Protein AF-A0A343ERN0-F1 (afdb_monomer)

Mean predicted aligned error: 9.65 Å

Organism: Deroceras reticulatum (NCBI:txid145610)

Nearest PDB structures (foldseek):
  8esz-assembly1_4L  TM=8.744E-01  e=3.972E-04  Drosophila melanogaster
  8ba0-assembly1_K  TM=8.908E-01  e=1.528E-03  Drosophila melanogaster
  7v2d-assembly1_k  TM=8.451E-01  e=4.198E-03  Sus scrofa
  7v2c-assembly1_k  TM=8.316E-01  e=4.198E-03  Sus scrofa
  7ak5-assembly1_K  TM=8.049E-01  e=7.195E-03  Mus musculus

Radius of gyration: 18.3 Å; Cα contacts (8 Å, |Δi|>4): 30; chains: 1; bounding box: 47×26×45 Å

Structure (mmCIF, N/CA/C/O backbone):
data_AF-A0A343ERN0-F1
#
_entry.id   AF-A0A343ERN0-F1
#
loop_
_atom_site.group_PDB
_atom_site.id
_atom_site.type_symbol
_atom_site.label_atom_id
_atom_site.label_alt_id
_atom_site.label_comp_id
_atom_site.label_asym_id
_atom_site.label_entity_id
_atom_site.label_seq_id
_atom_site.pdbx_PDB_ins_code
_atom_site.Cartn_x
_atom_site.Cartn_y
_atom_site.Cartn_z
_atom_site.occupancy
_atom_site.B_iso_or_equiv
_atom_site.auth_seq_id
_atom_site.auth_comp_id
_atom_site.auth_asym_id
_atom_site.auth_atom_id
_atom_site.pdbx_PDB_model_num
ATOM 1 N N . MET A 1 1 ? 14.648 0.675 -3.138 1.00 84.56 1 MET A N 1
ATOM 2 C CA . MET A 1 1 ? 14.846 0.827 -1.673 1.00 84.56 1 MET A CA 1
ATOM 3 C C . MET A 1 1 ? 13.820 1.751 -1.020 1.00 84.56 1 MET A C 1
ATOM 5 O O . MET A 1 1 ? 13.203 1.304 -0.065 1.00 84.56 1 MET A O 1
ATOM 9 N N . ILE A 1 2 ? 13.580 2.975 -1.522 1.00 90.56 2 ILE A N 1
ATOM 10 C CA . ILE A 1 2 ? 12.587 3.904 -0.929 1.00 90.56 2 ILE A CA 1
ATOM 11 C C . ILE A 1 2 ? 11.193 3.272 -0.759 1.00 90.56 2 ILE A C 1
ATOM 13 O O . ILE A 1 2 ? 10.640 3.331 0.333 1.00 90.56 2 ILE A O 1
ATOM 17 N N . PHE A 1 3 ? 10.655 2.610 -1.792 1.00 90.69 3 PHE A N 1
ATOM 18 C CA . PHE A 1 3 ? 9.319 1.996 -1.717 1.00 90.69 3 PHE A CA 1
ATOM 19 C C . PHE A 1 3 ? 9.208 0.949 -0.607 1.00 90.69 3 PHE A C 1
ATOM 21 O O . PHE A 1 3 ? 8.214 0.919 0.105 1.00 90.69 3 PHE A O 1
ATOM 28 N N . VAL A 1 4 ? 10.257 0.147 -0.404 1.00 90.75 4 VAL A N 1
ATOM 29 C CA . VAL A 1 4 ? 10.296 -0.879 0.649 1.00 90.75 4 VAL A CA 1
ATOM 30 C C . VAL A 1 4 ? 10.301 -0.238 2.039 1.00 90.75 4 VAL A C 1
ATOM 32 O O . VAL A 1 4 ? 9.576 -0.692 2.917 1.00 90.75 4 VAL A O 1
ATOM 35 N N . LEU A 1 5 ? 11.056 0.849 2.236 1.00 93.69 5 LEU A N 1
ATOM 36 C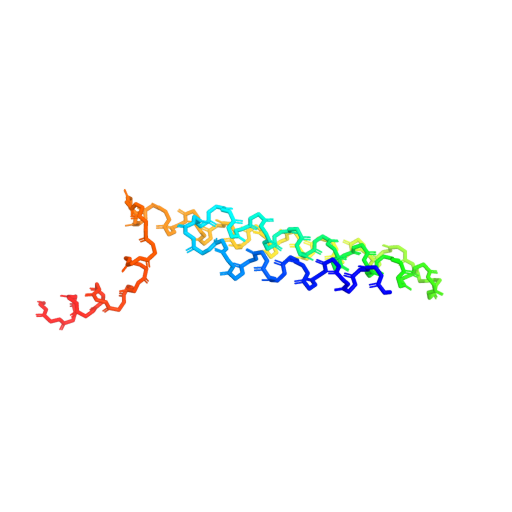 CA . LEU A 1 5 ? 11.064 1.589 3.505 1.00 93.69 5 LEU A CA 1
ATOM 37 C C . LEU A 1 5 ? 9.696 2.208 3.818 1.00 93.69 5 LEU A C 1
ATOM 39 O O . LEU A 1 5 ? 9.235 2.126 4.956 1.00 93.69 5 LEU A O 1
ATOM 43 N N . LEU A 1 6 ? 9.034 2.791 2.814 1.00 93.56 6 LEU A N 1
ATOM 44 C CA . LEU A 1 6 ? 7.682 3.336 2.964 1.00 93.56 6 LEU A CA 1
ATOM 45 C C . LEU A 1 6 ? 6.683 2.244 3.351 1.00 93.56 6 LEU A C 1
ATOM 47 O O . LEU A 1 6 ? 5.883 2.447 4.259 1.00 93.56 6 LEU A O 1
ATOM 51 N N . LEU A 1 7 ? 6.778 1.074 2.718 1.00 93.00 7 LEU A N 1
ATOM 52 C CA . LEU A 1 7 ? 5.922 -0.072 3.015 1.00 93.00 7 LEU A CA 1
ATOM 53 C C . LEU A 1 7 ? 6.120 -0.539 4.464 1.00 93.00 7 LEU A C 1
ATOM 55 O O . LEU A 1 7 ? 5.149 -0.685 5.197 1.00 93.00 7 LEU A O 1
ATOM 59 N N . ILE A 1 8 ? 7.368 -0.670 4.928 1.00 92.69 8 ILE A N 1
ATOM 60 C CA . ILE A 1 8 ? 7.668 -1.038 6.324 1.00 92.69 8 ILE A CA 1
ATOM 61 C C . ILE A 1 8 ? 7.085 -0.012 7.309 1.00 92.69 8 ILE A C 1
ATOM 63 O O . ILE A 1 8 ? 6.438 -0.397 8.283 1.00 92.69 8 ILE A O 1
ATOM 67 N N . CYS A 1 9 ? 7.259 1.286 7.040 1.00 93.19 9 CYS A N 1
ATOM 68 C CA . CYS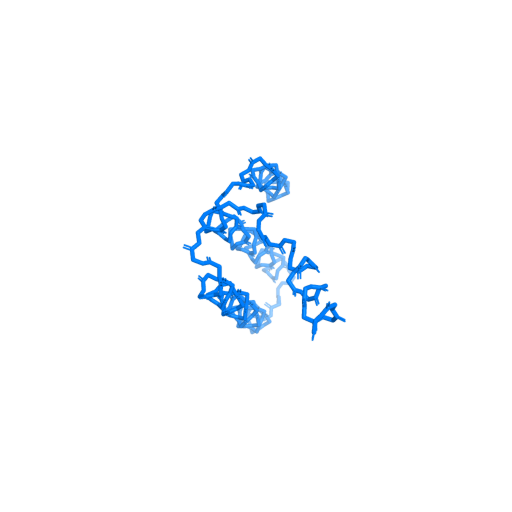 A 1 9 ? 6.717 2.358 7.880 1.00 93.19 9 CYS A CA 1
ATOM 69 C C . CYS A 1 9 ? 5.186 2.288 7.977 1.00 93.19 9 CYS A C 1
ATOM 71 O O . CYS A 1 9 ? 4.615 2.367 9.065 1.00 93.19 9 CYS A O 1
ATOM 73 N N . MET A 1 10 ? 4.517 2.068 6.846 1.00 92.69 10 MET A N 1
ATOM 74 C CA . MET A 1 10 ? 3.066 1.937 6.807 1.00 92.69 10 MET A CA 1
ATOM 75 C C . MET A 1 10 ? 2.584 0.661 7.513 1.00 92.69 10 MET A C 1
ATOM 77 O O . MET A 1 10 ? 1.535 0.693 8.151 1.00 92.69 10 MET A O 1
ATOM 81 N N . VAL A 1 11 ? 3.337 -0.452 7.463 1.00 90.56 11 VAL A N 1
ATOM 82 C CA . VAL A 1 11 ? 2.951 -1.705 8.151 1.00 90.56 11 VAL A CA 1
ATOM 83 C C . VAL A 1 11 ? 3.005 -1.452 9.648 1.00 90.56 11 VAL A C 1
ATOM 85 O O . VAL A 1 11 ? 2.096 -1.820 10.389 1.00 90.56 11 VAL A O 1
ATOM 88 N N . GLN A 1 12 ? 4.052 -0.763 10.090 1.00 90.50 12 GLN A N 1
ATOM 89 C CA . GLN A 1 12 ? 4.199 -0.367 11.476 1.00 90.50 12 GLN A CA 1
ATOM 90 C C . GLN A 1 12 ? 3.051 0.558 11.914 1.00 90.50 12 GLN A C 1
ATOM 92 O O . GLN A 1 12 ? 2.426 0.304 12.943 1.00 90.50 12 GLN A O 1
ATOM 97 N N . ALA A 1 13 ? 2.694 1.561 11.106 1.00 90.31 13 ALA A N 1
ATOM 98 C CA . ALA A 1 13 ? 1.549 2.436 11.368 1.00 90.31 13 ALA A CA 1
ATOM 99 C C . ALA A 1 13 ? 0.213 1.672 11.431 1.00 90.31 13 ALA A C 1
ATOM 101 O O . ALA A 1 13 ? -0.629 1.983 12.275 1.00 90.31 13 ALA A O 1
ATOM 102 N N . PHE A 1 14 ? 0.030 0.653 10.589 1.00 86.94 14 PHE A N 1
ATOM 103 C CA . PHE A 1 14 ? -1.149 -0.214 10.594 1.00 86.94 14 PHE A CA 1
ATOM 104 C C . PHE A 1 14 ? -1.274 -1.016 11.895 1.00 86.94 14 PHE A C 1
ATOM 106 O O . PHE A 1 14 ? -2.356 -1.088 12.474 1.00 86.94 14 PHE A O 1
ATOM 113 N N . ILE A 1 15 ? -0.163 -1.559 12.401 1.00 85.75 15 ILE A N 1
ATOM 114 C CA . ILE A 1 15 ? -0.139 -2.317 13.661 1.00 85.75 15 ILE A CA 1
ATOM 115 C C . ILE A 1 15 ? -0.479 -1.411 14.858 1.00 85.75 15 ILE A C 1
ATOM 117 O O . ILE A 1 15 ? -1.214 -1.826 15.757 1.00 85.75 15 ILE A O 1
ATOM 121 N N . PHE A 1 16 ? 0.014 -0.167 14.869 1.00 83.38 16 PHE A N 1
ATOM 122 C CA . PHE A 1 16 ? -0.218 0.768 15.976 1.00 83.38 16 PHE A CA 1
ATOM 123 C C . PHE A 1 16 ? -1.611 1.422 15.967 1.00 83.38 16 PHE A C 1
ATOM 125 O O . PHE A 1 16 ? -2.148 1.700 17.038 1.00 83.38 16 PHE A O 1
ATOM 132 N N . ASN A 1 17 ? -2.234 1.634 14.802 1.00 74.19 17 ASN A N 1
ATOM 133 C CA . ASN A 1 17 ? -3.529 2.327 14.673 1.00 74.19 17 ASN A CA 1
ATOM 134 C C . ASN A 1 17 ? -4.746 1.386 14.677 1.00 74.19 17 ASN A C 1
ATOM 136 O O . ASN A 1 17 ? -5.681 1.536 13.892 1.00 74.19 17 ASN A O 1
ATOM 140 N N . SER A 1 18 ? -4.779 0.437 15.608 1.00 64.12 18 SER A N 1
ATOM 141 C CA . SER A 1 18 ? -5.818 -0.592 15.705 1.00 64.12 18 SER A CA 1
ATOM 142 C C . SER A 1 18 ? -7.078 -0.168 16.474 1.00 64.12 18 SER A C 1
ATOM 144 O O . SER A 1 18 ? -7.781 -1.030 16.971 1.00 64.12 18 SER A O 1
ATOM 146 N N . ALA A 1 19 ? -7.394 1.125 16.611 1.00 66.56 19 ALA A N 1
ATOM 147 C CA . ALA A 1 19 ? -8.572 1.580 17.374 1.00 66.56 19 ALA A CA 1
ATOM 148 C C . ALA A 1 19 ? -9.765 1.992 16.494 1.00 66.56 19 ALA A C 1
ATOM 150 O O . ALA A 1 19 ? -10.916 1.722 16.839 1.00 66.56 19 ALA A O 1
ATOM 151 N N . HIS A 1 20 ? -9.503 2.617 15.343 1.00 73.94 20 HIS A N 1
ATOM 152 C CA . HIS A 1 20 ? -10.536 3.138 14.450 1.00 73.94 20 HIS A CA 1
ATOM 153 C C . HIS A 1 20 ? -10.501 2.408 13.110 1.00 73.94 20 HIS A C 1
ATOM 155 O O . HIS A 1 20 ? -9.544 2.516 12.346 1.00 73.94 20 HIS A O 1
ATOM 161 N N . ILE A 1 21 ? -11.588 1.704 12.803 1.00 71.69 21 ILE A N 1
ATOM 162 C CA . ILE A 1 21 ? -11.742 0.903 11.583 1.00 71.69 21 ILE A CA 1
ATOM 163 C C . ILE A 1 21 ? -11.553 1.754 10.307 1.00 71.69 21 ILE A C 1
ATOM 165 O O . ILE A 1 21 ? -10.927 1.305 9.350 1.00 71.69 21 ILE A O 1
ATOM 169 N N . MET A 1 22 ? -12.020 3.009 10.311 1.00 73.50 22 MET A N 1
ATOM 170 C CA . MET A 1 22 ? -11.799 3.959 9.208 1.00 73.50 22 MET A CA 1
ATOM 171 C C . MET A 1 22 ? -10.312 4.275 8.980 1.00 73.50 22 MET A C 1
ATOM 173 O O . MET A 1 22 ? -9.872 4.366 7.838 1.00 73.50 22 MET A O 1
ATOM 177 N N . ALA A 1 23 ? -9.524 4.411 10.052 1.00 80.31 23 ALA A N 1
ATOM 178 C CA . ALA A 1 23 ? -8.094 4.697 9.946 1.00 80.31 23 ALA A CA 1
ATOM 179 C C . ALA A 1 23 ? -7.315 3.490 9.398 1.00 80.31 23 ALA A C 1
ATOM 181 O O . ALA A 1 23 ? -6.408 3.661 8.585 1.00 80.31 23 ALA A O 1
ATOM 182 N N . LEU A 1 24 ? -7.708 2.272 9.784 1.00 82.06 24 LEU A N 1
ATOM 183 C CA . LEU A 1 24 ? -7.141 1.031 9.245 1.00 82.06 24 LEU A CA 1
ATOM 184 C C . LEU A 1 24 ? -7.384 0.890 7.736 1.00 82.06 24 LEU A C 1
ATOM 186 O O . LEU A 1 24 ? -6.472 0.495 7.015 1.00 82.06 24 LEU A O 1
ATOM 190 N N . LEU A 1 25 ? -8.578 1.246 7.247 1.00 81.31 25 LEU A N 1
ATOM 191 C CA . LEU A 1 25 ? -8.883 1.237 5.811 1.00 81.31 25 LEU A CA 1
ATOM 192 C C . LEU A 1 25 ? -8.006 2.207 5.021 1.00 81.31 25 LEU A C 1
ATOM 194 O O . LEU A 1 25 ? -7.457 1.830 3.991 1.00 81.31 25 LEU A O 1
ATOM 198 N N . LEU A 1 26 ? -7.844 3.435 5.517 1.00 83.69 26 LEU A N 1
ATOM 199 C CA . LEU A 1 26 ? -7.047 4.457 4.838 1.00 83.69 26 LEU A CA 1
ATOM 200 C C . LEU A 1 26 ? -5.556 4.078 4.796 1.00 83.69 26 LEU A C 1
ATOM 202 O O . LEU A 1 26 ? -4.865 4.344 3.813 1.00 83.69 26 LEU A O 1
ATOM 206 N N . LEU A 1 27 ? -5.069 3.390 5.834 1.00 88.81 27 LEU A N 1
ATOM 207 C CA . LEU A 1 27 ? -3.729 2.798 5.853 1.00 88.81 27 LEU A CA 1
ATOM 208 C C . LEU A 1 27 ? -3.598 1.614 4.882 1.00 88.81 27 LEU A C 1
ATOM 210 O O . LEU A 1 27 ? -2.543 1.434 4.284 1.00 88.81 27 LEU A O 1
ATOM 214 N N . LEU A 1 28 ? -4.646 0.812 4.687 1.00 84.56 28 LEU A N 1
ATOM 215 C CA . LEU A 1 28 ? -4.632 -0.283 3.711 1.00 84.56 28 LEU A CA 1
ATOM 216 C C . LEU A 1 28 ? -4.651 0.243 2.264 1.00 84.56 28 LEU A C 1
ATOM 218 O O . LEU A 1 28 ? -3.947 -0.275 1.399 1.00 84.56 28 LEU A O 1
ATOM 222 N N . GLU A 1 29 ? -5.419 1.297 1.996 1.00 88.81 29 GLU A N 1
ATOM 223 C CA . GLU A 1 29 ? -5.466 1.942 0.681 1.00 88.81 29 GLU A CA 1
ATOM 224 C C . GLU A 1 29 ? -4.121 2.596 0.327 1.00 88.81 29 GLU A C 1
ATOM 226 O O . GLU A 1 29 ? -3.620 2.433 -0.790 1.00 88.81 29 GLU A O 1
ATOM 231 N N . SER A 1 30 ? -3.473 3.261 1.292 1.00 90.31 30 SER A N 1
ATOM 232 C CA . SER A 1 30 ? -2.150 3.858 1.076 1.00 90.31 30 SER A CA 1
ATOM 233 C C . SER A 1 30 ? -1.078 2.806 0.758 1.00 90.31 30 SER A C 1
ATOM 235 O O . SER A 1 30 ? -0.222 3.038 -0.098 1.00 90.31 30 SER A O 1
ATOM 237 N N . MET A 1 31 ? -1.162 1.617 1.362 1.00 91.75 31 MET A N 1
ATOM 238 C CA . MET A 1 31 ? -0.296 0.476 1.043 1.00 91.75 31 MET A CA 1
ATOM 239 C C . MET A 1 31 ? -0.456 -0.015 -0.389 1.00 91.75 31 MET A C 1
ATOM 241 O O . MET A 1 31 ? 0.540 -0.228 -1.085 1.00 91.75 31 MET A O 1
ATOM 245 N N . MET A 1 32 ? -1.703 -0.170 -0.838 1.00 91.38 32 MET A N 1
ATOM 246 C CA . MET A 1 32 ? -2.010 -0.605 -2.201 1.00 91.38 32 MET A CA 1
ATOM 247 C C . MET A 1 32 ? -1.500 0.408 -3.231 1.00 91.38 32 MET A C 1
ATOM 249 O O . MET A 1 32 ? -0.928 0.014 -4.248 1.00 91.38 32 MET A O 1
ATOM 253 N N . LEU A 1 33 ? -1.612 1.710 -2.945 1.00 91.38 33 LEU A N 1
ATOM 254 C CA . LEU A 1 33 ? -1.056 2.766 -3.797 1.00 91.38 33 LEU A CA 1
ATOM 255 C C . LEU A 1 33 ? 0.477 2.720 -3.878 1.00 91.38 33 LEU A C 1
ATOM 257 O O . LEU A 1 33 ? 1.028 2.836 -4.973 1.00 91.38 33 LEU A O 1
ATOM 261 N N . ILE A 1 34 ? 1.179 2.510 -2.757 1.00 93.38 34 ILE A N 1
ATOM 262 C CA . ILE A 1 34 ? 2.648 2.358 -2.754 1.00 93.38 34 ILE A CA 1
ATOM 263 C C . ILE A 1 34 ? 3.063 1.164 -3.625 1.00 93.38 34 ILE A C 1
ATOM 265 O O . ILE A 1 34 ? 4.022 1.273 -4.397 1.00 93.38 34 ILE A O 1
ATOM 269 N N . LEU A 1 35 ? 2.327 0.050 -3.542 1.00 91.00 35 LEU A N 1
ATOM 270 C CA . LEU A 1 35 ? 2.572 -1.138 -4.361 1.00 91.00 35 LEU A CA 1
ATOM 271 C C . LEU A 1 35 ? 2.328 -0.869 -5.854 1.00 91.00 35 LEU A C 1
ATOM 273 O O . LEU A 1 35 ? 3.154 -1.246 -6.683 1.00 91.00 35 LEU A O 1
ATOM 277 N N . MET A 1 36 ? 1.231 -0.184 -6.195 1.00 91.38 36 MET A N 1
ATOM 278 C CA . MET A 1 36 ? 0.893 0.164 -7.581 1.00 91.38 36 MET A CA 1
ATOM 279 C C . MET A 1 36 ? 1.916 1.117 -8.201 1.00 91.38 36 MET A C 1
ATOM 281 O O . MET A 1 36 ? 2.335 0.906 -9.338 1.00 91.38 36 MET A O 1
ATOM 285 N N . CYS A 1 37 ? 2.386 2.117 -7.451 1.00 91.69 37 CYS A N 1
ATOM 286 C CA . CYS A 1 37 ? 3.478 2.984 -7.894 1.00 91.69 37 CYS A CA 1
ATOM 287 C C . CYS A 1 37 ? 4.757 2.180 -8.150 1.00 91.69 37 CYS A C 1
ATOM 289 O O . CYS A 1 37 ? 5.387 2.350 -9.191 1.00 91.69 37 CYS A O 1
ATOM 291 N N . TYR A 1 38 ? 5.131 1.274 -7.242 1.00 92.00 38 TYR A N 1
ATOM 292 C CA . TYR A 1 38 ? 6.303 0.418 -7.433 1.00 92.00 38 TYR A CA 1
ATOM 293 C C . TYR A 1 38 ? 6.175 -0.470 -8.681 1.00 92.00 38 TYR A C 1
ATOM 295 O O . TYR A 1 38 ? 7.123 -0.579 -9.460 1.00 92.00 38 TYR A O 1
ATOM 303 N N . PHE A 1 39 ? 4.993 -1.043 -8.914 1.00 89.75 39 PHE A N 1
ATOM 304 C CA . PHE A 1 39 ? 4.707 -1.840 -10.106 1.00 89.75 39 PHE A CA 1
ATOM 305 C C . PHE A 1 39 ? 4.797 -1.014 -11.396 1.00 89.75 39 PHE A C 1
ATOM 307 O O . PHE A 1 39 ? 5.362 -1.483 -12.380 1.00 89.75 39 PHE A O 1
ATOM 314 N N . PHE A 1 40 ? 4.326 0.235 -11.386 1.00 90.81 40 PHE A N 1
ATOM 315 C CA . PHE A 1 40 ? 4.463 1.145 -12.524 1.00 90.81 40 PHE A CA 1
ATOM 316 C C . PHE A 1 40 ? 5.930 1.401 -12.895 1.00 90.81 40 PHE A C 1
ATOM 318 O O . PHE A 1 40 ? 6.287 1.312 -14.067 1.00 90.81 40 PHE A O 1
ATOM 325 N N . PHE A 1 41 ? 6.797 1.645 -11.905 1.00 90.50 41 PHE A N 1
ATOM 326 C CA . PHE A 1 41 ? 8.233 1.799 -12.163 1.00 90.50 41 PHE A CA 1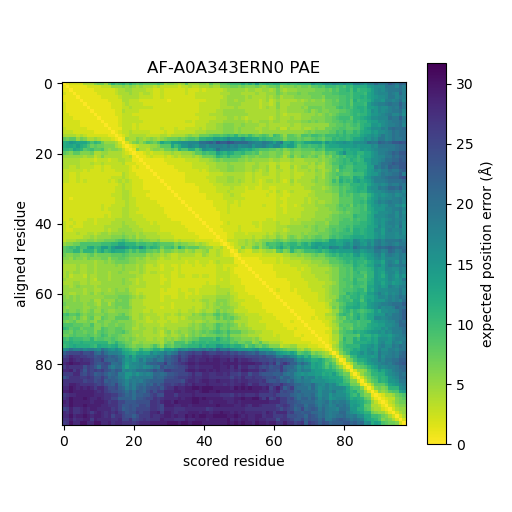
ATOM 327 C C . PHE A 1 41 ? 8.849 0.526 -12.751 1.00 90.50 41 PHE A C 1
ATOM 329 O O . PHE A 1 41 ? 9.626 0.616 -13.695 1.00 90.50 41 PHE A O 1
ATOM 336 N N . ILE A 1 42 ? 8.460 -0.657 -12.264 1.00 90.38 42 ILE A N 1
ATOM 337 C CA . ILE A 1 42 ? 8.920 -1.931 -12.840 1.00 90.38 42 ILE A CA 1
ATOM 338 C C . ILE A 1 42 ? 8.484 -2.075 -14.304 1.00 90.38 42 ILE A C 1
ATOM 340 O O . ILE A 1 42 ? 9.281 -2.502 -15.135 1.00 90.38 42 ILE A O 1
ATOM 344 N N . LEU A 1 43 ? 7.240 -1.720 -14.634 1.00 90.56 43 LEU A N 1
ATOM 345 C CA . LEU A 1 43 ? 6.727 -1.816 -16.004 1.00 90.56 43 LEU A CA 1
ATOM 346 C C . LEU A 1 43 ? 7.464 -0.882 -16.973 1.00 90.56 43 LEU A C 1
ATOM 348 O O . LEU A 1 43 ? 7.695 -1.274 -18.120 1.00 90.56 43 LEU A O 1
ATOM 352 N N . ILE A 1 44 ? 7.843 0.318 -16.513 1.00 89.19 44 ILE A N 1
ATOM 353 C CA . ILE A 1 44 ? 8.665 1.256 -17.291 1.00 89.19 44 ILE A CA 1
ATOM 354 C C . ILE A 1 44 ? 10.042 0.648 -17.570 1.00 89.19 44 ILE A C 1
ATOM 356 O O . ILE A 1 44 ? 10.480 0.657 -18.717 1.00 89.19 44 ILE A O 1
ATOM 360 N N . GLU A 1 45 ? 10.699 0.084 -16.553 1.00 89.38 45 GLU A N 1
ATOM 361 C CA . GLU A 1 45 ? 12.022 -0.543 -16.700 1.00 89.38 45 GLU A CA 1
ATOM 362 C C . GLU A 1 45 ? 11.986 -1.774 -17.621 1.00 89.38 45 GLU A C 1
ATOM 364 O O . GLU A 1 45 ? 12.923 -2.013 -18.379 1.00 89.38 45 GLU A O 1
ATOM 369 N N . LEU A 1 46 ? 10.889 -2.541 -17.606 1.00 89.31 46 LEU A N 1
ATOM 370 C CA . LEU A 1 46 ? 10.687 -3.656 -18.538 1.00 89.31 46 LEU A CA 1
ATOM 371 C C . LEU A 1 46 ? 10.307 -3.214 -19.962 1.00 89.31 46 LEU A C 1
ATOM 373 O O . LEU A 1 46 ? 10.272 -4.062 -20.854 1.00 89.31 46 LEU A O 1
ATOM 377 N N . GLY A 1 47 ? 9.991 -1.934 -20.190 1.00 87.31 47 GLY A N 1
ATOM 378 C CA . GLY A 1 47 ? 9.510 -1.437 -21.485 1.00 87.31 47 GLY A CA 1
ATOM 379 C C . GLY A 1 47 ? 8.165 -2.036 -21.914 1.00 87.31 47 GLY A C 1
ATOM 380 O O . GLY A 1 47 ? 7.876 -2.129 -23.104 1.00 87.31 47 GLY A O 1
ATOM 381 N N . SER A 1 48 ? 7.365 -2.494 -20.952 1.00 83.25 48 SER A N 1
ATOM 382 C CA . SER A 1 48 ? 6.074 -3.144 -21.201 1.00 83.25 48 SER A CA 1
ATOM 383 C C . SER A 1 48 ? 4.951 -2.145 -21.495 1.00 83.25 48 SER A C 1
ATOM 385 O O . SER A 1 48 ? 4.985 -1.000 -21.041 1.00 83.25 48 SER A O 1
ATOM 387 N N . ASP A 1 49 ? 3.924 -2.591 -22.225 1.00 86.25 49 ASP A N 1
ATOM 388 C CA . ASP A 1 49 ? 2.791 -1.739 -22.582 1.00 86.25 49 ASP A CA 1
ATOM 389 C C . ASP A 1 49 ? 2.009 -1.258 -21.343 1.00 86.25 49 ASP A C 1
ATOM 391 O O . ASP A 1 49 ? 1.690 -2.054 -20.448 1.00 86.25 49 ASP A O 1
ATOM 395 N N . PRO A 1 50 ? 1.575 0.019 -21.312 1.00 83.44 50 PRO A N 1
ATOM 396 C CA . PRO A 1 50 ? 0.837 0.593 -20.183 1.00 83.44 50 PRO A CA 1
ATOM 397 C C . PRO A 1 50 ? -0.532 -0.068 -19.954 1.00 83.44 50 PRO A C 1
ATOM 399 O O . PRO A 1 50 ? -1.160 0.138 -18.916 1.00 83.44 50 PRO A O 1
ATOM 402 N N . PHE A 1 51 ? -0.999 -0.892 -20.895 1.00 89.69 51 PHE A N 1
ATOM 403 C CA . PHE A 1 51 ? -2.240 -1.649 -20.767 1.00 89.69 51 PHE A CA 1
ATOM 404 C C . PHE A 1 51 ? -2.226 -2.592 -19.553 1.00 89.69 51 PHE A C 1
ATOM 406 O O . PHE A 1 51 ? -3.230 -2.705 -18.849 1.00 89.69 51 PHE A O 1
ATOM 413 N N . MET A 1 52 ? -1.074 -3.203 -19.245 1.00 86.69 52 MET A N 1
ATOM 414 C CA . MET A 1 52 ? -0.922 -4.077 -18.073 1.00 86.69 52 MET A CA 1
ATOM 415 C C . MET A 1 52 ? -1.075 -3.308 -16.755 1.00 86.69 52 MET A C 1
ATOM 417 O O . MET A 1 52 ? -1.685 -3.812 -15.812 1.00 86.69 52 MET A O 1
ATOM 421 N N . PHE A 1 53 ? -0.579 -2.067 -16.696 1.00 90.94 53 PHE A N 1
ATOM 422 C CA . PHE A 1 53 ? -0.772 -1.191 -15.538 1.00 90.94 53 PHE A CA 1
ATOM 423 C C . PHE A 1 53 ? -2.251 -0.853 -15.337 1.00 90.94 53 PHE A C 1
ATOM 425 O O . PHE A 1 53 ? -2.768 -0.935 -14.224 1.00 90.94 53 PHE A O 1
ATOM 432 N N . LEU A 1 54 ? -2.943 -0.508 -16.424 1.00 90.94 54 LEU A N 1
ATOM 433 C CA . LEU A 1 54 ? -4.342 -0.087 -16.386 1.00 90.94 54 LEU A CA 1
ATOM 434 C C . LEU A 1 54 ? -5.264 -1.235 -15.950 1.00 90.94 54 LEU A C 1
ATOM 436 O O . LEU A 1 54 ? -6.171 -1.031 -15.143 1.00 90.94 54 LEU A O 1
ATOM 440 N N . LEU A 1 55 ? -4.977 -2.459 -16.401 1.00 92.31 55 LEU A N 1
ATOM 441 C CA . LEU A 1 55 ? -5.681 -3.658 -15.952 1.00 92.31 55 LEU A CA 1
ATOM 442 C C . LEU A 1 55 ? -5.491 -3.889 -14.444 1.00 92.31 55 LEU A C 1
ATOM 444 O O . LEU A 1 55 ? -6.479 -4.039 -13.724 1.00 92.31 55 LEU A O 1
ATOM 448 N N . MET A 1 56 ? -4.253 -3.828 -13.943 1.00 88.50 56 MET A N 1
ATOM 449 C CA . MET A 1 56 ? -3.968 -3.972 -12.507 1.00 88.50 56 MET A CA 1
ATOM 450 C C . MET A 1 56 ? -4.632 -2.876 -11.660 1.00 88.50 56 MET A C 1
ATOM 452 O O . MET A 1 56 ? -5.158 -3.169 -10.586 1.00 88.50 56 MET A O 1
ATOM 456 N N . LEU A 1 57 ? -4.680 -1.636 -12.157 1.00 90.62 57 LEU A N 1
ATOM 457 C CA . LEU A 1 57 ? -5.355 -0.521 -11.490 1.00 90.62 57 LEU A CA 1
ATOM 458 C C . LEU A 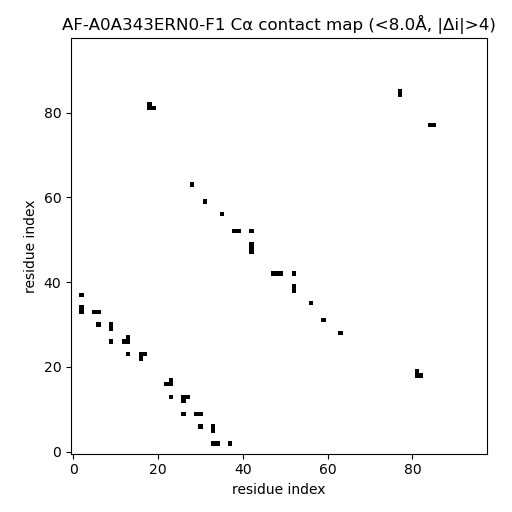1 57 ? -6.860 -0.788 -11.321 1.00 90.62 57 LEU A C 1
ATOM 460 O O . LEU A 1 57 ? -7.404 -0.592 -10.235 1.00 90.62 57 LEU A O 1
ATOM 464 N N . THR A 1 58 ? -7.533 -1.253 -12.381 1.00 93.62 58 THR A N 1
ATOM 465 C CA . THR A 1 58 ? -8.979 -1.535 -12.331 1.00 93.62 58 THR A CA 1
ATOM 466 C C . THR A 1 58 ? -9.316 -2.686 -11.388 1.00 93.62 58 THR A C 1
ATOM 468 O O . THR A 1 58 ? -10.236 -2.550 -10.583 1.00 93.62 58 THR A O 1
ATOM 471 N N . LEU A 1 59 ? -8.539 -3.776 -11.412 1.00 91.25 59 LEU A N 1
ATOM 472 C CA . LEU A 1 59 ? -8.716 -4.890 -10.477 1.00 91.25 59 LEU A CA 1
ATOM 473 C C . LEU A 1 59 ? -8.489 -4.445 -9.024 1.00 91.25 59 LEU A C 1
ATOM 475 O O . LEU A 1 59 ? -9.299 -4.770 -8.157 1.00 91.25 59 LEU A O 1
ATOM 479 N N . GLY A 1 60 ? -7.463 -3.626 -8.767 1.00 90.25 60 GLY A N 1
ATOM 480 C CA . GLY A 1 60 ? -7.211 -3.058 -7.440 1.00 90.25 60 GLY A CA 1
ATOM 481 C C . GLY A 1 60 ? -8.349 -2.161 -6.935 1.00 90.25 60 GLY A C 1
ATOM 482 O O . GLY A 1 60 ? -8.743 -2.258 -5.773 1.00 90.25 60 GLY A O 1
ATOM 483 N N . ALA A 1 61 ? -8.935 -1.331 -7.804 1.00 91.00 61 ALA A N 1
ATOM 484 C CA . ALA A 1 61 ? -10.092 -0.503 -7.453 1.00 91.00 61 ALA A CA 1
ATOM 485 C C . ALA A 1 61 ? -11.344 -1.345 -7.139 1.00 91.00 61 ALA A C 1
ATOM 487 O O . ALA A 1 61 ? -12.093 -1.022 -6.214 1.00 91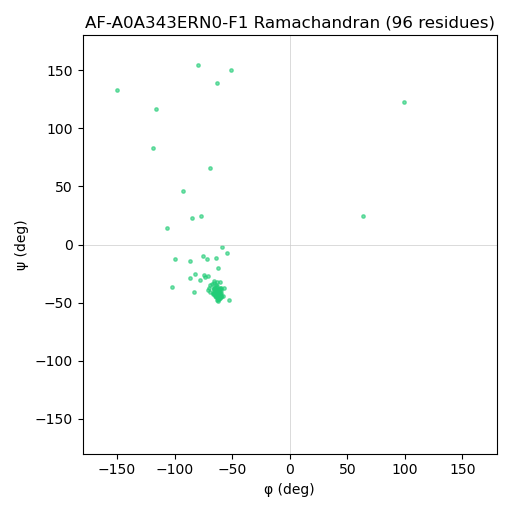.00 61 ALA A O 1
ATOM 488 N N . CYS A 1 62 ? -11.561 -2.444 -7.871 1.00 91.69 62 CYS A N 1
ATOM 489 C CA . CYS A 1 62 ? -12.648 -3.382 -7.595 1.00 91.69 62 CYS A CA 1
ATOM 490 C C . CYS A 1 62 ? -12.487 -4.066 -6.228 1.00 91.69 62 CYS A C 1
ATOM 492 O O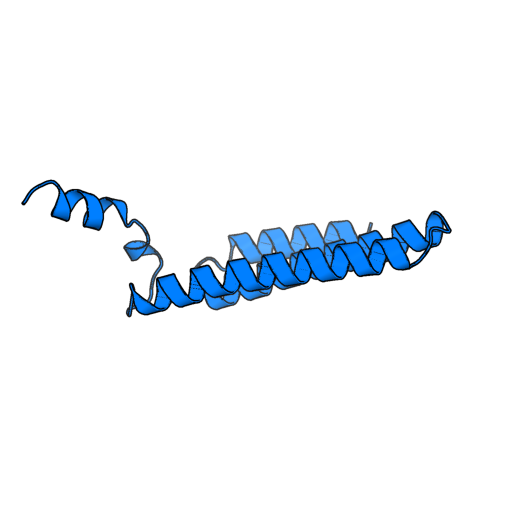 . CYS A 1 62 ? -13.456 -4.136 -5.471 1.00 91.69 62 CYS A O 1
ATOM 494 N N . GLU A 1 63 ? -11.284 -4.525 -5.876 1.00 88.00 63 GLU A N 1
ATOM 495 C CA . GLU A 1 63 ? -11.020 -5.107 -4.553 1.00 88.00 63 GLU A CA 1
ATOM 496 C C . GLU A 1 63 ? -11.220 -4.091 -3.422 1.00 88.00 63 GLU A C 1
ATOM 498 O O . GLU A 1 63 ? -11.847 -4.411 -2.408 1.00 88.00 63 GLU A O 1
ATOM 503 N N . ALA A 1 64 ? -10.775 -2.845 -3.612 1.00 87.94 64 ALA A N 1
ATOM 504 C CA . ALA A 1 64 ? -10.996 -1.774 -2.643 1.00 87.94 64 ALA A CA 1
ATOM 505 C C . ALA A 1 64 ? -12.496 -1.488 -2.432 1.00 87.94 64 ALA A C 1
ATOM 507 O O . ALA A 1 64 ? -12.950 -1.370 -1.291 1.00 87.94 64 ALA A O 1
ATOM 508 N N . ALA A 1 65 ? -13.291 -1.448 -3.510 1.00 89.62 65 ALA A N 1
ATOM 509 C CA . ALA A 1 65 ? -14.743 -1.270 -3.436 1.00 89.62 65 ALA A CA 1
ATOM 510 C C . ALA A 1 65 ? -15.439 -2.426 -2.694 1.00 89.62 65 ALA A C 1
ATOM 512 O O . ALA A 1 65 ? -16.335 -2.189 -1.875 1.00 89.62 65 ALA A O 1
ATOM 513 N N . LEU A 1 66 ? -15.002 -3.669 -2.927 1.00 88.38 66 LEU A N 1
ATOM 514 C CA . LEU A 1 66 ? -15.482 -4.837 -2.184 1.00 88.38 66 LEU A CA 1
ATOM 515 C C . LEU A 1 66 ? -15.138 -4.719 -0.691 1.00 88.38 66 LEU A C 1
ATOM 517 O O . LEU A 1 66 ? -16.031 -4.877 0.145 1.00 88.38 66 LEU A O 1
ATOM 521 N N . GLY A 1 67 ? -13.900 -4.351 -0.349 1.00 85.75 67 GLY A N 1
ATOM 522 C CA . GLY A 1 67 ? -13.471 -4.122 1.035 1.00 85.75 67 GLY A CA 1
ATOM 523 C C . GLY A 1 67 ? -14.296 -3.047 1.751 1.00 85.75 67 GLY A C 1
ATOM 524 O O . GLY A 1 67 ? -14.759 -3.262 2.875 1.00 85.75 67 GLY A O 1
ATOM 525 N N . LEU A 1 68 ? -14.566 -1.922 1.079 1.00 83.00 68 LEU A N 1
ATOM 526 C CA . LEU A 1 68 ? -15.404 -0.848 1.620 1.00 83.00 68 LEU A CA 1
ATOM 527 C C . LEU A 1 68 ? -16.852 -1.307 1.849 1.00 83.00 68 LEU A C 1
ATOM 529 O O . LEU A 1 68 ? -17.453 -0.972 2.870 1.00 83.00 68 LEU A O 1
ATOM 533 N N . SER A 1 69 ? -17.416 -2.089 0.924 1.00 87.62 69 SER A N 1
ATOM 534 C CA . SER A 1 69 ? -18.799 -2.574 1.027 1.00 87.62 69 SER A CA 1
ATOM 535 C C . SER A 1 69 ? -19.011 -3.493 2.237 1.00 87.62 69 SER A C 1
ATOM 537 O O . SER A 1 69 ? -19.991 -3.334 2.973 1.00 87.62 69 SER A O 1
ATOM 539 N N . VAL A 1 70 ? -18.050 -4.384 2.510 1.00 84.31 70 VAL A N 1
ATOM 540 C CA . VAL A 1 70 ? -18.051 -5.243 3.703 1.00 84.31 70 VAL A CA 1
ATOM 541 C C . VAL A 1 70 ? -17.977 -4.387 4.959 1.00 84.31 70 VAL A C 1
ATOM 543 O O . VAL A 1 70 ? -18.718 -4.610 5.916 1.00 84.31 70 VAL A O 1
ATOM 546 N N . LEU A 1 71 ? -17.147 -3.354 4.949 1.00 77.94 71 LEU A N 1
ATOM 547 C CA . LEU A 1 71 ? -16.967 -2.505 6.112 1.00 77.94 71 LEU A CA 1
ATOM 548 C C . LEU A 1 71 ? -18.198 -1.647 6.430 1.00 77.94 71 LEU A C 1
ATOM 550 O O . LEU A 1 71 ? -18.597 -1.544 7.590 1.00 77.94 71 LEU A O 1
ATOM 554 N N . VAL A 1 72 ? -18.854 -1.098 5.407 1.00 81.94 72 VAL A N 1
ATOM 555 C CA . VAL A 1 72 ? -20.143 -0.406 5.563 1.00 81.94 72 VAL A CA 1
ATOM 556 C C . VAL A 1 72 ? -21.203 -1.363 6.110 1.00 81.94 72 VAL A C 1
ATOM 558 O O . VAL A 1 72 ? -22.003 -0.957 6.953 1.00 81.94 72 VAL A O 1
ATOM 561 N N . SER A 1 73 ? -21.205 -2.632 5.686 1.00 77.00 73 SER A N 1
ATOM 562 C CA . SER A 1 73 ? -22.123 -3.631 6.246 1.00 77.00 73 SER A CA 1
ATOM 563 C C . SER A 1 73 ? -21.855 -3.878 7.738 1.00 77.00 73 SER A C 1
ATOM 565 O O . SER A 1 73 ? -22.794 -3.838 8.531 1.00 77.00 73 SER A O 1
ATOM 567 N N . LEU A 1 74 ? -20.585 -3.997 8.150 1.00 70.75 74 LEU A N 1
ATOM 568 C CA . LEU A 1 74 ? -20.196 -4.158 9.556 1.00 70.75 74 LEU A CA 1
ATOM 569 C C . LEU A 1 74 ? -20.635 -2.966 10.415 1.00 70.75 74 LEU A C 1
ATOM 571 O O . LEU A 1 74 ? -21.182 -3.174 11.496 1.00 70.75 74 LEU A O 1
ATOM 575 N N . MET A 1 75 ? -20.480 -1.734 9.919 1.00 71.38 75 MET A N 1
ATOM 576 C CA . MET A 1 75 ? -20.919 -0.535 10.647 1.00 71.38 75 MET A CA 1
ATOM 577 C C . MET A 1 75 ? -22.446 -0.458 10.807 1.00 71.38 75 MET A C 1
ATOM 579 O O . MET A 1 75 ? -22.924 0.051 11.817 1.00 71.38 75 MET A O 1
ATOM 583 N N . ARG A 1 76 ? -23.237 -0.985 9.857 1.00 69.75 76 ARG A N 1
ATOM 584 C CA . ARG A 1 76 ? -24.709 -1.034 9.993 1.00 69.75 76 ARG A CA 1
ATOM 585 C C . ARG A 1 76 ? -25.190 -2.085 10.995 1.00 69.75 76 ARG A C 1
ATOM 587 O O . ARG A 1 76 ? -26.252 -1.898 11.580 1.00 69.75 76 ARG A O 1
ATOM 594 N N . PHE A 1 77 ? -24.438 -3.169 11.193 1.00 60.25 77 PHE A N 1
ATOM 595 C CA . PHE A 1 77 ? -24.768 -4.203 12.182 1.00 60.25 77 PHE A CA 1
ATOM 596 C C . PHE A 1 77 ? -24.223 -3.891 13.585 1.00 60.25 77 PHE A C 1
ATOM 598 O O . PHE A 1 77 ? -24.834 -4.294 14.572 1.00 60.25 77 PHE A O 1
ATOM 605 N N . HIS A 1 78 ? -23.106 -3.163 13.688 1.00 58.06 78 HIS A N 1
ATOM 606 C CA . HIS A 1 78 ? -22.464 -2.782 14.947 1.00 58.06 78 HIS A CA 1
ATOM 607 C C . HIS A 1 78 ? -22.430 -1.258 15.100 1.00 58.06 78 HIS A C 1
ATOM 609 O O . HIS A 1 78 ? -21.442 -0.596 14.799 1.00 58.06 78 HIS A O 1
ATOM 615 N N . GLY A 1 79 ? -23.536 -0.694 15.580 1.00 49.66 79 GLY A N 1
ATOM 616 C CA . GLY A 1 79 ? -23.699 0.747 15.782 1.00 49.66 79 GLY A CA 1
ATOM 617 C C . GLY A 1 79 ? -22.998 1.327 17.015 1.00 49.66 79 GLY A C 1
ATOM 618 O O . GLY A 1 79 ? -23.470 2.338 17.523 1.00 49.66 79 GLY A O 1
ATOM 619 N N . ASN A 1 80 ? -21.937 0.710 17.546 1.00 45.12 80 ASN A N 1
ATOM 620 C CA . ASN A 1 80 ? -21.181 1.339 18.627 1.00 45.12 80 ASN A CA 1
ATOM 621 C C . ASN A 1 80 ? -19.707 0.940 18.622 1.00 45.12 80 ASN A C 1
ATOM 623 O O . ASN A 1 80 ? -19.355 -0.236 18.497 1.00 45.12 80 ASN A O 1
ATOM 627 N N . ASP A 1 81 ? -18.892 1.976 18.755 1.00 51.31 81 ASP A N 1
ATOM 628 C CA . ASP A 1 81 ? -17.449 2.005 18.645 1.00 51.31 81 ASP A CA 1
ATOM 629 C C . ASP A 1 81 ? -16.751 0.950 19.508 1.00 51.31 81 ASP A C 1
ATOM 631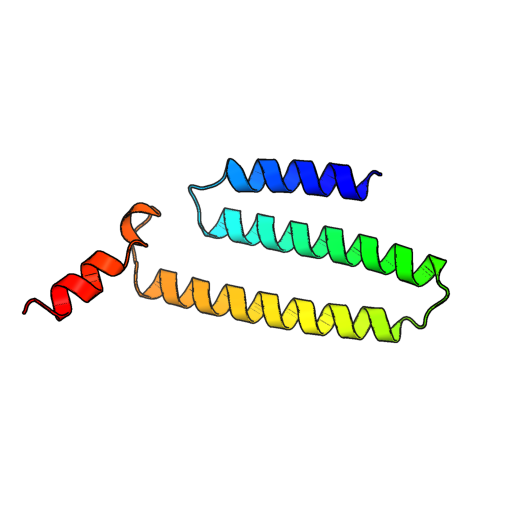 O O . ASP A 1 81 ? -17.178 0.628 20.615 1.00 51.31 81 ASP A O 1
ATOM 635 N N . GLN A 1 82 ? -15.596 0.513 19.008 1.00 49.09 82 GLN A N 1
ATOM 636 C CA . GLN A 1 82 ? -14.621 -0.411 19.591 1.00 49.09 82 GLN A CA 1
ATOM 637 C C . GLN A 1 82 ? -14.707 -1.859 19.089 1.00 49.09 82 GLN A C 1
ATOM 639 O O . GLN A 1 82 ? -15.692 -2.582 19.226 1.00 49.09 82 GLN A O 1
ATOM 644 N N . LEU A 1 83 ? -13.565 -2.294 18.553 1.00 46.81 83 LEU A N 1
ATOM 645 C CA . LEU A 1 83 ? -13.249 -3.623 18.018 1.00 46.81 83 LEU A CA 1
ATOM 646 C C . LEU A 1 83 ? -13.507 -4.796 18.978 1.00 46.81 83 LEU A C 1
ATOM 648 O O . LEU A 1 83 ? -13.442 -5.950 18.559 1.00 46.81 83 LEU A O 1
ATOM 652 N N . SER A 1 84 ? -13.838 -4.527 20.243 1.00 46.47 84 SER A N 1
ATOM 653 C CA . SER A 1 84 ? -14.219 -5.532 21.242 1.00 46.47 84 SER A CA 1
ATOM 654 C C . SER A 1 84 ? -15.489 -6.305 20.865 1.00 46.47 84 SER A C 1
ATOM 656 O O . SER A 1 84 ? -15.715 -7.411 21.355 1.00 46.47 84 SER A O 1
ATOM 658 N N . SER A 1 85 ? -16.300 -5.748 19.970 1.00 44.84 85 SER A N 1
ATOM 659 C CA . SER A 1 85 ? -17.608 -6.269 19.588 1.00 44.84 85 SER A CA 1
ATOM 660 C C . SER A 1 85 ? -17.599 -7.071 18.268 1.00 44.84 85 SER A C 1
ATOM 662 O O . SER A 1 85 ? -18.514 -7.849 17.993 1.00 44.84 85 SER A O 1
ATOM 664 N N . VAL A 1 86 ? -16.504 -6.991 17.495 1.00 50.03 86 VAL A N 1
ATOM 665 C CA . VAL A 1 86 ? -16.317 -7.695 16.207 1.00 50.03 86 VAL A CA 1
ATOM 666 C C . VAL A 1 86 ? -16.112 -9.210 16.377 1.00 50.03 86 VAL A C 1
ATOM 668 O O . VAL A 1 86 ? -16.267 -9.963 15.417 1.00 50.03 86 VAL A O 1
ATOM 671 N N . LEU A 1 87 ? -15.870 -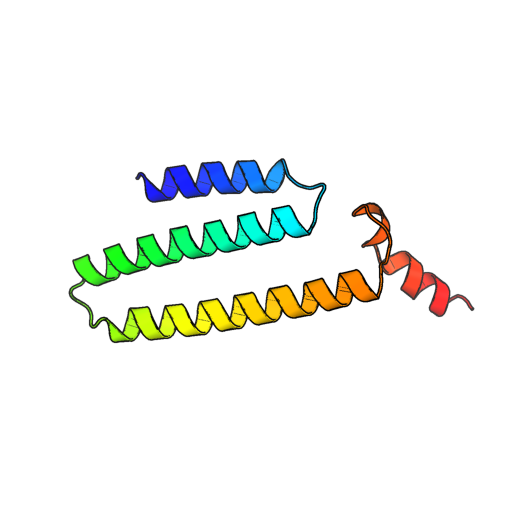9.706 17.598 1.00 47.19 87 LEU A N 1
ATOM 672 C CA . LEU A 1 87 ? -15.960 -11.135 17.949 1.00 47.19 87 LEU A CA 1
ATOM 673 C C . LEU A 1 87 ? -17.431 -11.612 17.929 1.00 47.19 87 LEU A C 1
ATOM 675 O O . LEU A 1 87 ? -18.017 -12.030 18.930 1.00 47.19 87 LEU A O 1
ATOM 679 N N . SER A 1 88 ? -18.011 -11.596 16.730 1.00 40.56 88 SER A N 1
ATOM 680 C CA . SER A 1 88 ? -19.339 -12.068 16.326 1.00 40.56 88 SER A CA 1
ATOM 681 C C . SER A 1 88 ? -19.581 -13.564 16.609 1.00 40.56 88 SER A C 1
ATOM 683 O O . SER A 1 88 ? -20.699 -14.054 16.472 1.00 40.56 88 SER A O 1
ATOM 685 N N . VAL A 1 89 ? -18.591 -14.297 17.135 1.00 49.66 89 VAL A N 1
ATOM 686 C CA . VAL A 1 89 ? -18.796 -15.657 17.662 1.00 49.66 89 VAL A CA 1
ATOM 687 C C . VAL A 1 89 ? -19.758 -15.657 18.858 1.00 49.66 89 VAL A C 1
ATOM 689 O O . VAL A 1 89 ? -20.543 -16.590 19.005 1.00 49.66 89 VAL A O 1
ATOM 692 N N . LYS A 1 90 ? -19.796 -14.596 19.683 1.00 42.00 90 LYS A N 1
ATOM 693 C CA . LYS A 1 90 ? -20.746 -14.528 20.814 1.00 42.00 90 LYS A CA 1
ATOM 694 C C . LYS A 1 90 ? -22.205 -14.339 20.385 1.00 42.00 90 LYS A C 1
ATOM 696 O O . LYS A 1 90 ? -23.096 -14.769 21.111 1.00 42.00 90 LYS A O 1
ATOM 701 N N . TRP A 1 91 ? -22.459 -13.720 19.231 1.00 39.81 91 TRP A N 1
ATOM 702 C CA . TRP A 1 91 ? -23.823 -13.489 18.741 1.00 39.81 91 TRP A CA 1
ATOM 703 C C . TRP A 1 91 ? -24.379 -14.724 18.023 1.00 39.81 91 TRP A C 1
ATOM 705 O O . TRP A 1 91 ? -25.505 -15.126 18.303 1.00 39.81 91 TRP A O 1
ATOM 715 N N . PHE A 1 92 ? -23.560 -15.409 17.214 1.00 44.47 92 PHE A N 1
ATOM 716 C CA . PHE A 1 92 ? -23.921 -16.727 16.675 1.00 44.47 92 PHE A CA 1
ATOM 717 C C . PHE A 1 92 ? -24.120 -17.769 17.786 1.00 44.47 92 PHE A C 1
ATOM 719 O O . PHE A 1 92 ? -25.126 -18.472 17.771 1.00 44.47 92 PHE A O 1
ATOM 726 N N . ALA A 1 93 ? -23.249 -17.804 18.807 1.00 46.69 93 ALA A N 1
ATOM 727 C CA . ALA A 1 93 ? -23.422 -18.704 19.951 1.00 46.69 93 ALA A CA 1
ATOM 728 C C . ALA A 1 93 ? -24.734 -18.451 20.717 1.00 46.69 93 ALA A C 1
ATOM 730 O O . ALA A 1 93 ? -25.331 -19.399 21.221 1.00 46.69 93 ALA A O 1
ATOM 731 N N . LYS A 1 94 ? -25.213 -17.198 20.772 1.00 45.81 94 LYS A N 1
ATOM 732 C CA . LYS A 1 94 ? -26.486 -16.838 21.416 1.00 45.81 94 LYS A CA 1
ATOM 733 C C . LYS A 1 94 ? -27.718 -17.248 20.591 1.00 45.81 94 LYS A C 1
ATOM 735 O O . LYS A 1 94 ? -28.758 -17.493 21.187 1.00 45.81 94 LYS A O 1
ATOM 740 N N . ILE A 1 95 ? -27.599 -17.370 19.267 1.00 52.84 95 ILE A N 1
ATOM 741 C CA . ILE A 1 95 ? -28.676 -17.856 18.381 1.00 52.84 95 ILE A CA 1
ATOM 742 C C . ILE A 1 95 ? -28.743 -19.392 18.348 1.00 52.84 95 ILE A C 1
ATOM 744 O O . ILE A 1 95 ? -29.800 -19.944 18.094 1.00 52.84 95 ILE A O 1
ATOM 748 N N . THR A 1 96 ? -27.647 -20.107 18.621 1.00 49.25 96 THR A N 1
ATOM 749 C CA . THR A 1 96 ? -27.668 -21.583 18.728 1.00 49.25 96 THR A CA 1
ATOM 750 C C . THR A 1 96 ? -28.034 -22.119 20.118 1.00 49.25 96 THR A C 1
ATOM 752 O O . THR A 1 96 ? -28.305 -23.309 20.242 1.00 49.25 96 THR A O 1
ATOM 755 N N . TYR A 1 97 ? -28.017 -21.281 21.162 1.00 45.06 97 TYR A N 1
ATOM 756 C CA . TYR A 1 97 ? -28.348 -21.664 22.550 1.00 45.06 97 TYR A CA 1
ATOM 757 C C . TYR A 1 97 ? -29.714 -21.142 23.041 1.00 45.06 97 TYR A C 1
ATOM 759 O O . TYR A 1 97 ? -29.980 -21.175 24.245 1.00 45.06 97 TYR A O 1
ATOM 767 N N . ASN A 1 98 ? -30.572 -20.667 22.135 1.00 37.09 98 ASN A N 1
ATOM 768 C CA . ASN A 1 98 ? -31.995 -20.386 22.360 1.00 37.09 98 ASN A CA 1
ATOM 769 C C . ASN A 1 98 ? -32.781 -20.665 21.077 1.00 37.09 98 ASN A C 1
ATOM 771 O O . ASN A 1 98 ? -33.990 -20.947 21.182 1.00 37.09 98 ASN A O 1
#

pLDDT: mean 77.69, std 17.6, range [37.09, 93.69]

Secondary structure (DSSP, 8-state):
-HHHHHHHHHHHHHHH--S-HHHHHHHHHHHHHHHHHHHHHHHHHTT--HHHHHHHHHHHHHHHHHHHHHHHHHHHH--S--GGG--THHHHHHHH--

Solvent-accessible surface area (backbone atoms only — not comparable to full-atom values): 5764 Å² total; per-residue (Å²): 109,69,66,60,52,52,50,52,51,50,51,53,50,49,69,72,44,75,71,45,73,71,58,41,50,55,51,52,52,52,50,52,48,55,50,52,54,52,50,49,54,51,37,58,77,69,70,52,69,68,63,63,55,53,53,52,50,53,53,51,51,51,53,52,53,52,55,50,52,54,52,56,51,50,48,73,75,50,85,63,90,55,77,83,66,71,62,52,65,62,58,55,54,54,66,77,75,109

Foldseek 3Di:
DVLVVVLVVLV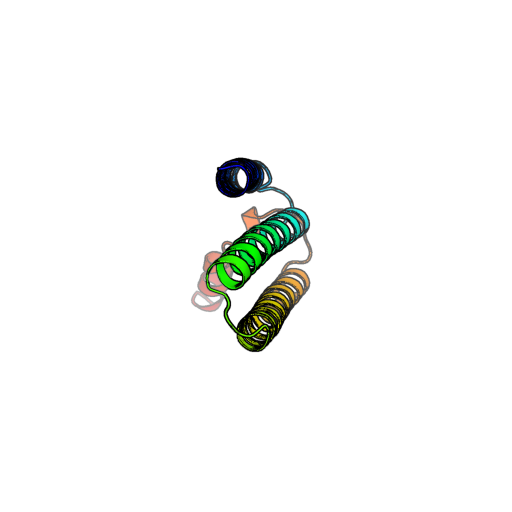VVLVVPPFDPVVNLVSVVVNVVSVLVVVVVVCVVVVHDCVVSVVSVVVSVVVSVVVVVVVVVVCVVDVDGGPPPVCCVVVVVVVVVD

Sequence (98 aa):
MIFVLLLICMVQAFIFNSAHIMALLLLLESMMLILMCYFFFILIELGSDPFMFLLMLTLGACEAALGLSVLVSLMRFHGNDQLSSVLSVKWFAKITYN

InterPro domains:
  IPR039428 NADH-ubiquinone oxidoreductase chain 4L/Mnh complex subunit C1-like [PF00420] (4-86)